Protein AF-A0A1X7I611-F1 (afdb_monomer)

Mean predicted aligned error: 4.35 Å

Nearest PDB structures (foldseek):
  8ruw-assembly1_B  TM=7.113E-01  e=7.482E-01  Archaeoglobus fulgidus DSM 4304
  1toa-assembly2_B  TM=5.524E-01  e=4.760E-01  Treponema pallidum
  3moi-assembly1_A-2  TM=3.407E-01  e=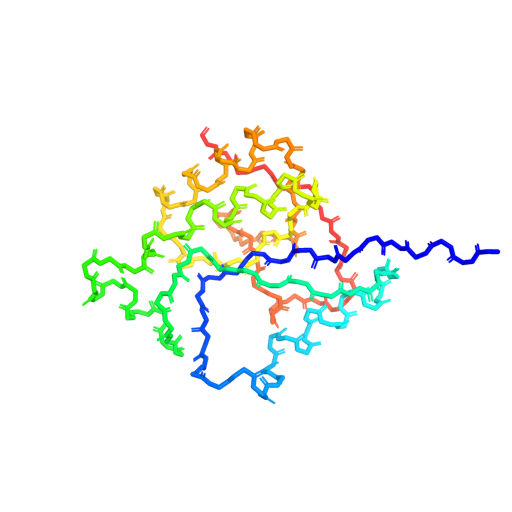6.853E-02  Bordetella bronchiseptica
  4mej-assembly1_A  TM=4.199E-01  e=4.462E-01  Lactobacillus helveticus H10
  7euq-assembly2_B  TM=4.961E-01  e=4.013E+00  Streptomyces lavendulae

Structure (mmCIF, N/CA/C/O backbone):
data_AF-A0A1X7I611-F1
#
_entry.id   AF-A0A1X7I611-F1
#
loop_
_atom_site.group_PDB
_atom_site.id
_atom_site.type_symbol
_atom_site.label_atom_id
_atom_site.label_alt_id
_atom_site.label_comp_id
_atom_site.label_asym_id
_atom_site.label_entity_id
_atom_site.label_seq_id
_atom_site.pdbx_PDB_ins_code
_atom_site.Cartn_x
_atom_site.Cartn_y
_atom_site.Cartn_z
_atom_site.occupancy
_atom_site.B_iso_or_equiv
_atom_site.auth_seq_id
_atom_site.auth_comp_id
_atom_site.auth_asym_id
_atom_site.auth_atom_id
_atom_site.pdbx_PDB_model_num
ATOM 1 N N . MET A 1 1 ? -21.421 -8.609 23.885 1.00 46.28 1 MET A N 1
ATOM 2 C CA . MET A 1 1 ? -21.093 -9.010 22.500 1.00 46.28 1 MET A CA 1
ATOM 3 C C . MET A 1 1 ? -19.943 -8.118 22.051 1.00 46.28 1 MET A C 1
ATOM 5 O O . MET A 1 1 ? -20.145 -6.917 21.973 1.00 46.28 1 MET A O 1
ATOM 9 N N . LEU A 1 2 ? -18.723 -8.645 21.911 1.00 50.84 2 LEU A N 1
ATOM 10 C CA . LEU A 1 2 ? -17.582 -7.855 21.428 1.00 50.84 2 LEU A CA 1
ATOM 11 C C . LEU A 1 2 ? -17.720 -7.720 19.906 1.00 50.84 2 LEU A C 1
ATOM 13 O O . LEU A 1 2 ? -17.474 -8.673 19.171 1.00 50.84 2 LEU A O 1
ATOM 17 N N . CYS A 1 3 ? -18.194 -6.567 19.442 1.00 56.50 3 CYS A N 1
ATOM 18 C CA . CYS A 1 3 ? -18.244 -6.216 18.027 1.00 56.50 3 CYS A CA 1
ATOM 19 C C . CYS A 1 3 ? -16.840 -5.786 17.580 1.00 56.50 3 CYS A C 1
ATOM 21 O O . CYS A 1 3 ? -16.441 -4.636 17.742 1.00 56.50 3 CYS A O 1
ATOM 23 N N . TRP A 1 4 ? -16.065 -6.741 17.066 1.00 62.88 4 TRP A N 1
ATOM 24 C CA . TRP A 1 4 ? -14.774 -6.468 16.436 1.00 62.88 4 TRP A CA 1
ATOM 25 C C . TRP A 1 4 ? -14.962 -5.563 15.216 1.00 62.88 4 TRP A C 1
ATOM 27 O O . TRP A 1 4 ? -15.933 -5.720 14.471 1.00 62.88 4 TRP A O 1
ATOM 37 N N . ARG A 1 5 ? -14.018 -4.643 14.985 1.00 81.56 5 ARG A N 1
ATOM 38 C CA . ARG A 1 5 ? -13.957 -3.913 13.712 1.00 81.56 5 ARG A CA 1
ATOM 39 C C . ARG A 1 5 ? -13.649 -4.892 12.563 1.00 81.56 5 ARG A C 1
ATOM 41 O O . ARG A 1 5 ? -12.983 -5.905 12.812 1.00 81.56 5 ARG A O 1
ATOM 48 N N . PRO A 1 6 ? -14.100 -4.609 11.325 1.00 88.06 6 PRO A N 1
ATOM 49 C CA . PRO A 1 6 ? -13.733 -5.403 10.151 1.00 88.06 6 PRO A CA 1
ATOM 50 C C . PRO A 1 6 ? -12.209 -5.467 9.960 1.00 88.06 6 PRO A C 1
ATOM 52 O O . PRO A 1 6 ? -11.449 -4.739 10.610 1.00 88.06 6 PRO A O 1
ATOM 55 N N . ASP A 1 7 ? -11.756 -6.376 9.094 1.00 95.12 7 ASP A N 1
ATOM 56 C CA . ASP A 1 7 ? -10.331 -6.497 8.782 1.00 95.12 7 ASP A CA 1
ATOM 57 C C . ASP A 1 7 ? -9.827 -5.198 8.138 1.00 95.12 7 ASP A C 1
ATOM 59 O O . ASP A 1 7 ? -10.543 -4.552 7.374 1.00 95.12 7 ASP A O 1
ATOM 63 N N . ALA A 1 8 ? -8.597 -4.803 8.463 1.00 96.31 8 ALA A N 1
ATOM 64 C CA . ALA A 1 8 ? -8.012 -3.579 7.933 1.00 96.31 8 ALA A CA 1
ATOM 65 C C . ALA A 1 8 ? -7.285 -3.866 6.615 1.00 96.31 8 ALA A C 1
ATOM 67 O O . ALA A 1 8 ? -6.346 -4.670 6.591 1.00 96.31 8 ALA A O 1
ATOM 68 N N . LEU A 1 9 ? -7.685 -3.179 5.545 1.00 98.00 9 LEU A N 1
ATOM 69 C CA . LEU A 1 9 ? -7.031 -3.239 4.242 1.00 98.00 9 LEU A CA 1
ATOM 70 C C . LEU A 1 9 ? -5.904 -2.206 4.158 1.00 98.00 9 LEU A C 1
ATOM 72 O O . LEU A 1 9 ? -6.148 -1.001 4.159 1.00 98.00 9 LEU A O 1
ATOM 76 N N . PHE A 1 10 ? -4.671 -2.687 4.038 1.00 97.94 10 PHE A N 1
ATOM 77 C CA . PHE A 1 10 ? -3.500 -1.878 3.723 1.00 97.94 10 PHE A CA 1
ATOM 78 C C . PHE A 1 10 ? -3.159 -1.998 2.240 1.00 97.94 10 PHE A C 1
ATOM 80 O O . PHE A 1 10 ? -3.064 -3.106 1.712 1.00 97.94 10 PHE A O 1
ATOM 87 N N . VAL A 1 11 ? -2.902 -0.863 1.591 1.00 98.38 11 VAL A N 1
ATOM 88 C CA . VAL A 1 11 ? -2.369 -0.812 0.224 1.00 98.38 11 VAL A CA 1
ATOM 89 C C . VAL A 1 11 ? -0.962 -0.236 0.271 1.00 98.38 11 VAL A C 1
ATOM 91 O O . VAL A 1 11 ? -0.734 0.891 0.714 1.00 98.38 11 VAL A O 1
ATOM 94 N N . MET A 1 12 ? -0.009 -1.053 -0.152 1.00 96.81 12 MET A N 1
ATOM 95 C CA . MET A 1 12 ? 1.429 -0.836 -0.029 1.00 96.81 12 MET A CA 1
ATOM 96 C C . MET A 1 12 ? 2.088 -0.690 -1.405 1.00 96.81 12 MET A C 1
ATOM 98 O O . MET A 1 12 ? 1.391 -0.645 -2.411 1.00 96.81 12 MET A O 1
ATOM 102 N N . LEU A 1 13 ? 3.413 -0.528 -1.477 1.00 96.75 13 LEU A N 1
ATOM 103 C CA . LEU A 1 13 ? 4.081 -0.260 -2.755 1.00 96.75 13 LEU A CA 1
ATOM 104 C C . LEU A 1 13 ? 4.111 -1.503 -3.650 1.00 96.75 13 LEU A 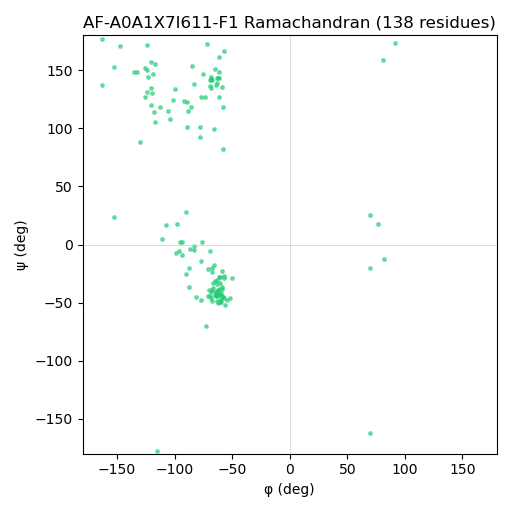C 1
ATOM 106 O O . LEU A 1 13 ? 3.432 -1.549 -4.672 1.00 96.75 13 LEU A O 1
ATOM 110 N N . ASN A 1 14 ? 4.901 -2.497 -3.261 1.00 95.06 14 ASN A N 1
ATOM 111 C CA . ASN A 1 14 ? 5.113 -3.728 -4.001 1.00 95.06 14 ASN A CA 1
ATOM 112 C C . ASN A 1 14 ? 5.482 -4.864 -3.021 1.00 95.06 14 ASN A C 1
ATOM 114 O O . ASN A 1 14 ? 6.038 -4.588 -1.954 1.00 95.06 14 ASN A O 1
ATOM 118 N N . PRO A 1 15 ? 5.193 -6.135 -3.349 1.00 89.81 15 PRO A N 1
ATOM 119 C CA . PRO A 1 15 ? 5.566 -7.263 -2.501 1.00 89.81 15 PRO A CA 1
ATOM 120 C C . PRO A 1 15 ? 7.091 -7.410 -2.388 1.00 89.81 15 PRO A C 1
ATOM 122 O O . PRO A 1 15 ? 7.793 -7.342 -3.396 1.00 89.81 15 PRO A O 1
ATOM 125 N N . SER A 1 16 ? 7.598 -7.669 -1.180 1.00 80.00 16 SER A N 1
ATOM 126 C CA . SER A 1 16 ? 9.036 -7.727 -0.873 1.00 80.00 16 SER A CA 1
ATOM 127 C C . SER A 1 16 ? 9.677 -9.111 -1.099 1.00 80.00 16 SER A C 1
ATOM 129 O O . SER A 1 16 ? 10.805 -9.167 -1.572 1.00 80.00 16 SER A O 1
ATOM 131 N N . THR A 1 17 ? 9.004 -10.239 -0.823 1.00 70.69 17 THR A N 1
ATOM 132 C CA . THR A 1 17 ? 9.593 -11.606 -0.874 1.00 70.69 17 THR A CA 1
ATOM 133 C C . THR A 1 17 ? 8.720 -12.610 -1.622 1.00 70.69 17 THR A C 1
ATOM 135 O O . THR A 1 17 ? 7.506 -12.461 -1.581 1.00 70.69 17 THR A O 1
ATOM 138 N N . ALA A 1 18 ? 9.308 -13.623 -2.298 1.00 52.38 18 ALA A N 1
ATOM 139 C CA . ALA A 1 18 ? 8.642 -14.737 -3.029 1.00 52.38 18 ALA A CA 1
ATOM 140 C C . ALA A 1 18 ? 7.813 -15.669 -2.141 1.00 52.38 18 ALA A C 1
ATOM 142 O O . ALA A 1 18 ? 6.751 -16.126 -2.564 1.00 52.38 18 ALA A O 1
ATOM 143 N N . ASP A 1 19 ? 8.226 -15.827 -0.890 1.00 53.16 19 ASP A N 1
ATOM 144 C CA . ASP A 1 19 ? 7.570 -16.713 0.059 1.00 53.16 19 ASP A CA 1
ATOM 145 C C . ASP A 1 19 ? 6.681 -15.902 1.004 1.00 53.16 19 ASP A C 1
ATOM 147 O O . ASP A 1 19 ? 7.128 -14.947 1.647 1.00 53.16 19 ASP A O 1
ATOM 151 N N . ALA A 1 20 ? 5.401 -16.271 1.053 1.00 52.44 20 ALA A N 1
ATOM 152 C CA . ALA A 1 20 ? 4.372 -15.649 1.887 1.00 52.44 20 ALA A CA 1
ATOM 153 C C . ALA A 1 20 ? 4.470 -16.045 3.378 1.00 52.44 20 ALA A C 1
ATOM 155 O O . ALA A 1 20 ? 3.644 -15.613 4.181 1.00 52.44 20 ALA A O 1
ATOM 156 N N . ASP A 1 21 ? 5.475 -16.846 3.749 1.00 50.56 21 ASP A N 1
ATOM 157 C CA . ASP A 1 21 ? 5.563 -17.510 5.056 1.00 50.56 21 ASP A CA 1
ATOM 158 C C . ASP A 1 21 ? 6.423 -16.775 6.094 1.00 50.56 21 ASP A C 1
ATOM 160 O O . ASP A 1 21 ? 6.448 -17.151 7.267 1.00 50.56 21 ASP A O 1
ATOM 164 N N . LEU A 1 22 ? 7.095 -15.686 5.713 1.00 50.56 22 LEU A N 1
ATOM 165 C CA . LEU A 1 22 ? 7.812 -14.834 6.656 1.00 50.56 22 LEU A CA 1
ATOM 166 C C . LEU A 1 22 ? 7.039 -13.540 6.882 1.00 50.56 22 LEU A C 1
ATOM 168 O O . LEU A 1 22 ? 6.900 -12.705 5.993 1.00 50.56 22 LEU A O 1
ATOM 172 N N . ASP A 1 23 ? 6.580 -13.377 8.122 1.00 60.22 23 ASP A N 1
ATOM 173 C CA . ASP A 1 23 ? 6.093 -12.125 8.693 1.00 60.22 23 ASP A CA 1
ATOM 174 C C . ASP A 1 23 ? 7.220 -11.088 8.588 1.00 60.22 23 ASP A C 1
ATOM 176 O O . ASP A 1 23 ? 8.003 -10.910 9.525 1.00 60.22 23 ASP A O 1
ATOM 180 N N . ASP A 1 24 ? 7.375 -10.443 7.433 1.00 78.69 24 ASP A N 1
ATOM 181 C CA . ASP A 1 24 ? 8.417 -9.446 7.237 1.00 78.69 24 ASP A CA 1
ATOM 182 C C . ASP A 1 24 ? 8.208 -8.280 8.235 1.00 78.69 24 ASP A C 1
ATOM 184 O O . ASP A 1 24 ? 7.135 -8.140 8.848 1.00 78.69 24 ASP A O 1
ATOM 188 N N . PRO A 1 25 ? 9.231 -7.445 8.497 1.00 87.38 25 PRO A N 1
ATOM 189 C CA . PRO A 1 25 ? 9.117 -6.351 9.462 1.00 87.38 25 PRO A CA 1
ATOM 190 C C . PRO A 1 25 ? 7.883 -5.464 9.250 1.00 87.38 25 PRO A C 1
ATOM 192 O O . PRO A 1 25 ? 7.355 -4.900 10.213 1.00 87.38 25 PRO A O 1
ATOM 195 N N . THR A 1 26 ? 7.410 -5.364 8.012 1.00 89.00 26 THR A N 1
ATOM 196 C CA . THR A 1 26 ? 6.268 -4.558 7.616 1.00 89.00 26 THR A CA 1
ATOM 197 C C . THR A 1 26 ? 4.951 -5.218 7.992 1.00 89.00 26 THR A C 1
ATOM 199 O O . THR A 1 26 ? 4.128 -4.575 8.644 1.00 89.00 26 THR A O 1
ATOM 202 N N . ILE A 1 27 ? 4.767 -6.507 7.696 1.00 91.06 27 ILE A N 1
ATOM 203 C CA . ILE A 1 27 ? 3.562 -7.246 8.099 1.00 91.06 27 ILE A CA 1
ATOM 204 C C . ILE A 1 27 ? 3.421 -7.260 9.622 1.00 91.06 27 ILE A C 1
ATOM 206 O O . ILE A 1 27 ? 2.341 -6.970 10.146 1.00 91.06 27 ILE A O 1
ATOM 210 N N . ARG A 1 28 ? 4.518 -7.476 10.364 1.00 91.31 28 ARG A N 1
ATOM 211 C CA . ARG A 1 28 ? 4.504 -7.379 11.838 1.00 91.31 28 ARG A CA 1
ATOM 212 C C . ARG A 1 28 ? 4.065 -5.997 12.317 1.00 91.31 28 ARG A C 1
ATOM 214 O O . ARG A 1 28 ? 3.356 -5.877 13.321 1.00 91.31 28 ARG A O 1
ATOM 221 N N . ARG A 1 29 ? 4.466 -4.943 11.602 1.00 92.44 29 ARG A N 1
ATOM 222 C CA . ARG A 1 29 ? 4.083 -3.562 11.910 1.00 92.44 29 ARG A CA 1
ATOM 223 C C . ARG A 1 29 ? 2.596 -3.321 11.652 1.00 92.44 29 ARG A C 1
ATOM 225 O O . ARG A 1 29 ? 1.922 -2.807 12.542 1.00 92.44 29 ARG A O 1
ATOM 232 N N . CYS A 1 30 ? 2.072 -3.764 10.512 1.00 94.19 30 CYS A N 1
ATOM 233 C CA . CYS A 1 30 ? 0.646 -3.686 10.186 1.00 94.19 30 CYS A CA 1
ATOM 234 C C . CYS A 1 30 ? -0.210 -4.476 11.188 1.00 94.19 30 CYS A C 1
ATOM 236 O O . CYS A 1 30 ? -1.195 -3.951 11.702 1.00 94.19 30 CYS A O 1
ATOM 238 N N . ARG A 1 31 ? 0.212 -5.690 11.573 1.00 93.12 31 ARG A N 1
ATOM 239 C CA . ARG A 1 31 ? -0.463 -6.498 12.608 1.00 93.12 31 ARG A CA 1
ATOM 240 C C . ARG A 1 31 ? -0.542 -5.772 13.950 1.00 93.12 31 ARG A C 1
ATOM 242 O O . ARG A 1 31 ? -1.557 -5.865 14.638 1.00 93.12 31 ARG A O 1
ATOM 249 N N . ARG A 1 32 ? 0.504 -5.029 14.333 1.00 93.25 32 ARG A N 1
ATOM 250 C CA . ARG A 1 32 ? 0.481 -4.214 15.557 1.00 93.25 32 ARG A CA 1
ATOM 251 C C . ARG A 1 32 ? -0.569 -3.106 15.479 1.00 93.25 32 ARG A C 1
ATOM 253 O O . ARG A 1 32 ? -1.287 -2.922 16.455 1.00 93.25 32 ARG A O 1
ATOM 260 N N . PHE A 1 33 ? -0.686 -2.413 14.347 1.00 95.00 33 PHE A N 1
ATOM 261 C CA . PHE A 1 33 ? -1.731 -1.403 14.146 1.00 95.00 33 PHE A CA 1
ATOM 262 C C . PHE A 1 33 ? -3.136 -2.007 14.208 1.00 95.00 33 PHE A C 1
ATOM 264 O O . PHE A 1 33 ? -3.953 -1.555 15.002 1.00 95.00 33 PHE A O 1
ATOM 271 N N . VAL A 1 34 ? -3.377 -3.090 13.464 1.00 93.44 34 VAL A N 1
ATOM 272 C CA . VAL A 1 34 ? -4.652 -3.832 13.455 1.00 93.44 34 VAL A CA 1
ATOM 273 C C . VAL A 1 34 ? -5.100 -4.210 14.866 1.00 93.44 34 VAL A C 1
ATOM 275 O O . VAL A 1 34 ? -6.247 -3.965 15.235 1.00 93.44 34 VAL A O 1
ATOM 278 N N . ARG A 1 35 ? -4.183 -4.739 15.689 1.00 92.19 35 ARG A N 1
ATOM 279 C CA . ARG A 1 35 ? -4.467 -5.076 17.093 1.00 92.19 35 ARG A CA 1
ATOM 280 C C . ARG A 1 35 ? -4.805 -3.845 17.931 1.00 92.19 35 ARG A C 1
ATOM 282 O O . ARG A 1 35 ? -5.748 -3.896 18.712 1.00 92.19 35 ARG A O 1
ATOM 289 N N . LEU A 1 36 ? -4.056 -2.753 17.775 1.00 91.56 36 LEU A N 1
ATOM 290 C CA . LEU A 1 36 ? -4.298 -1.507 18.511 1.00 91.56 36 LEU A CA 1
ATOM 291 C C . LEU A 1 36 ? -5.637 -0.859 18.144 1.00 91.56 36 LEU A C 1
ATOM 293 O O . LEU A 1 36 ? -6.257 -0.230 18.995 1.00 91.56 36 LEU A O 1
ATOM 297 N N . TRP A 1 37 ? -6.097 -1.031 16.906 1.00 91.06 37 TRP A N 1
ATOM 298 C CA . TRP A 1 37 ? -7.389 -0.521 16.450 1.00 91.06 37 TRP A CA 1
ATOM 299 C C . TRP A 1 37 ? -8.561 -1.471 16.733 1.00 91.06 37 TRP A C 1
ATOM 301 O O . TRP A 1 37 ? -9.703 -1.107 16.470 1.00 91.06 37 TRP A O 1
ATOM 311 N N . GLY A 1 38 ? -8.314 -2.671 17.273 1.00 91.38 38 GLY A N 1
ATOM 312 C CA . GLY A 1 38 ? -9.365 -3.657 17.552 1.00 91.38 38 GLY A CA 1
ATOM 313 C C . GLY A 1 38 ? -9.994 -4.274 16.295 1.00 91.38 38 GLY A C 1
ATOM 314 O O . GLY A 1 38 ? -11.150 -4.703 16.327 1.00 91.38 38 GLY A O 1
ATOM 315 N N . CYS A 1 39 ? -9.254 -4.296 15.184 1.00 92.44 39 CYS A N 1
ATOM 316 C CA . CYS A 1 39 ? -9.654 -4.947 13.937 1.00 92.44 39 CYS A CA 1
ATOM 317 C C . CYS A 1 39 ? -9.516 -6.472 14.044 1.00 92.44 39 CYS A C 1
ATOM 319 O O . CYS A 1 39 ? -8.599 -6.981 14.693 1.00 92.44 39 CYS A O 1
ATOM 321 N N . ARG A 1 40 ? -10.410 -7.205 13.371 1.00 92.94 40 ARG A N 1
ATOM 322 C CA . ARG A 1 40 ? -10.417 -8.678 13.352 1.00 92.94 40 ARG A CA 1
ATOM 323 C C . ARG A 1 40 ? -9.193 -9.274 12.645 1.00 92.94 40 ARG A C 1
ATOM 325 O O . ARG A 1 40 ? -8.711 -10.331 13.049 1.00 92.94 40 ARG A O 1
ATOM 332 N N . GLY A 1 41 ? -8.676 -8.597 11.626 1.00 93.44 41 GLY A N 1
ATOM 333 C CA . GLY A 1 41 ? -7.634 -9.136 10.764 1.00 93.44 41 GLY A CA 1
ATOM 334 C C . GLY A 1 41 ? -6.909 -8.077 9.945 1.00 93.44 41 GLY A C 1
ATOM 335 O O . GLY A 1 41 ? -7.223 -6.886 9.997 1.00 93.44 41 GLY A O 1
ATOM 336 N N . LEU A 1 42 ? -5.904 -8.539 9.204 1.00 94.31 42 LEU A N 1
ATOM 337 C CA . LEU A 1 42 ? -5.071 -7.741 8.310 1.00 94.31 42 LEU A CA 1
ATOM 338 C C . LEU A 1 42 ? -5.219 -8.272 6.886 1.00 94.31 42 LEU A C 1
ATOM 340 O O . LEU A 1 42 ? -5.015 -9.463 6.657 1.00 94.31 42 LEU A O 1
ATOM 344 N N . VAL A 1 43 ? -5.474 -7.371 5.945 1.00 96.50 43 VAL A N 1
ATOM 345 C CA . VAL A 1 43 ? -5.419 -7.633 4.506 1.00 96.50 43 VAL A CA 1
ATOM 346 C C . VAL A 1 43 ? -4.391 -6.690 3.900 1.00 96.50 43 VAL A C 1
ATOM 348 O O . VAL A 1 43 ? -4.367 -5.505 4.228 1.00 96.50 43 VAL A O 1
ATOM 351 N N . VAL A 1 44 ? -3.521 -7.210 3.036 1.00 95.62 44 VAL A N 1
ATOM 352 C CA . VAL A 1 44 ? -2.482 -6.418 2.368 1.00 95.62 44 VAL A CA 1
ATOM 353 C C . VAL A 1 44 ? -2.591 -6.609 0.865 1.00 95.62 44 VAL A C 1
ATOM 355 O O . VAL A 1 44 ? -2.573 -7.734 0.373 1.00 95.62 44 VAL A O 1
ATOM 358 N N . ALA A 1 45 ? -2.666 -5.494 0.151 1.00 97.06 45 ALA A N 1
ATOM 359 C CA . ALA A 1 45 ? -2.516 -5.407 -1.292 1.00 97.06 45 ALA A CA 1
ATOM 360 C C . ALA A 1 45 ? -1.401 -4.407 -1.631 1.00 97.06 45 ALA A C 1
ATOM 362 O O . ALA A 1 45 ? -0.883 -3.711 -0.755 1.00 97.06 45 ALA A O 1
ATOM 363 N N . ASN A 1 46 ? -1.011 -4.333 -2.901 1.00 97.56 46 ASN A N 1
ATOM 364 C CA . ASN A 1 46 ? 0.085 -3.482 -3.352 1.00 97.56 46 ASN A CA 1
ATOM 365 C C . ASN A 1 46 ? -0.296 -2.725 -4.624 1.00 97.56 46 ASN A C 1
ATOM 367 O O . ASN A 1 46 ? -1.033 -3.255 -5.451 1.00 97.56 46 ASN A O 1
ATOM 371 N N . LEU A 1 47 ? 0.244 -1.516 -4.801 1.00 98.25 47 LEU A N 1
ATOM 372 C CA . LEU A 1 47 ? 0.075 -0.725 -6.021 1.00 98.25 47 LEU A CA 1
ATOM 373 C C . LEU A 1 47 ? 0.632 -1.448 -7.248 1.00 98.25 47 LEU A C 1
ATOM 375 O O . LEU A 1 47 ? 0.091 -1.294 -8.339 1.00 98.25 47 LEU A O 1
ATOM 379 N N . TYR A 1 48 ? 1.698 -2.222 -7.070 1.00 97.75 48 TYR A N 1
ATOM 380 C CA . TYR A 1 48 ? 2.384 -2.952 -8.128 1.00 97.75 48 TYR A CA 1
ATOM 381 C C . TYR A 1 48 ? 2.425 -4.448 -7.805 1.00 97.75 48 TYR A C 1
ATOM 383 O O . TYR A 1 48 ? 2.558 -4.826 -6.638 1.00 97.75 48 TYR A O 1
ATOM 391 N N . ALA A 1 49 ? 2.309 -5.302 -8.825 1.00 95.62 49 ALA A N 1
ATOM 392 C CA . ALA A 1 49 ? 2.378 -6.755 -8.660 1.00 95.62 49 ALA A CA 1
ATOM 393 C C . ALA A 1 49 ? 3.811 -7.291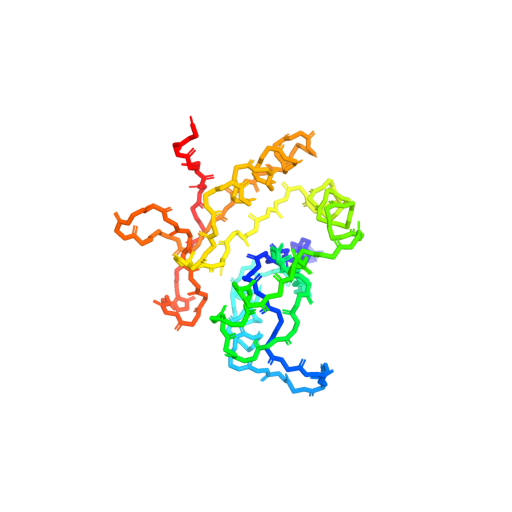 -8.731 1.00 95.62 49 ALA A C 1
ATOM 395 O O . ALA A 1 49 ? 4.064 -8.391 -8.231 1.00 95.62 49 ALA A O 1
ATOM 396 N N . LEU A 1 50 ? 4.752 -6.533 -9.316 1.00 94.81 50 LEU A N 1
ATOM 397 C CA . LEU A 1 50 ? 6.150 -6.945 -9.361 1.00 94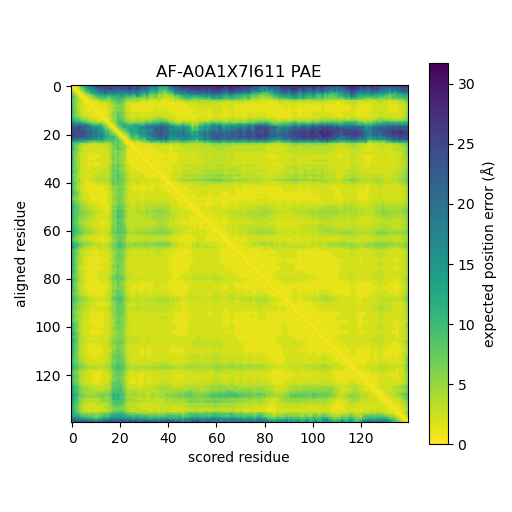.81 50 LEU A CA 1
ATOM 398 C C . LEU A 1 50 ? 6.680 -7.165 -7.945 1.00 94.81 50 LEU A C 1
ATOM 400 O O . LEU A 1 50 ? 6.785 -6.257 -7.118 1.00 94.81 50 LEU A O 1
ATOM 404 N N . ARG A 1 51 ? 7.086 -8.400 -7.704 1.00 90.75 51 ARG A N 1
ATOM 405 C CA . ARG A 1 51 ? 7.672 -8.824 -6.449 1.00 90.75 51 ARG A CA 1
ATOM 406 C C . ARG A 1 51 ? 9.174 -8.553 -6.451 1.00 90.75 51 ARG A C 1
ATOM 408 O O . ARG A 1 51 ? 9.896 -9.108 -7.273 1.00 90.75 51 ARG A O 1
ATOM 415 N N . SER A 1 52 ? 9.637 -7.706 -5.538 1.00 89.94 52 SER A N 1
ATOM 416 C CA . SER A 1 52 ? 11.044 -7.320 -5.409 1.00 89.94 52 SER A CA 1
ATOM 417 C C . SER A 1 52 ? 11.316 -6.693 -4.041 1.00 89.94 52 SER A C 1
ATOM 419 O O . SER A 1 52 ? 10.564 -5.829 -3.591 1.00 89.94 52 SER A O 1
ATOM 421 N N . THR A 1 53 ? 12.436 -7.054 -3.409 1.00 87.38 53 THR A N 1
ATOM 422 C CA . THR A 1 53 ? 12.949 -6.343 -2.223 1.00 87.38 53 THR A CA 1
ATOM 423 C C . THR A 1 53 ? 13.515 -4.963 -2.563 1.00 87.38 53 THR A C 1
ATOM 425 O O . THR A 1 53 ? 13.610 -4.117 -1.676 1.00 87.38 53 THR A O 1
ATOM 428 N N . ASP A 1 54 ? 13.882 -4.729 -3.827 1.00 90.00 54 ASP A N 1
ATOM 429 C CA . ASP A 1 54 ? 14.356 -3.446 -4.348 1.00 90.00 54 ASP A CA 1
ATOM 430 C C . ASP A 1 54 ? 13.245 -2.762 -5.172 1.00 90.00 54 ASP A C 1
ATOM 432 O O . ASP A 1 54 ? 12.957 -3.202 -6.294 1.00 90.00 54 ASP A O 1
ATOM 436 N N . PRO A 1 55 ? 12.630 -1.677 -4.662 1.00 90.69 55 PRO A N 1
ATOM 437 C CA . PRO A 1 55 ? 11.630 -0.904 -5.393 1.00 90.69 55 PRO A CA 1
ATOM 438 C C . PRO A 1 55 ? 12.135 -0.318 -6.712 1.00 90.69 55 PRO A C 1
ATOM 440 O O . PRO A 1 55 ? 11.328 -0.052 -7.598 1.00 90.69 55 PRO A O 1
ATOM 443 N N . ALA A 1 56 ? 13.448 -0.125 -6.887 1.00 93.75 56 ALA A N 1
ATOM 444 C CA . ALA A 1 56 ? 13.993 0.383 -8.143 1.00 93.75 56 ALA A CA 1
ATOM 445 C C . ALA A 1 56 ? 13.786 -0.595 -9.313 1.00 93.75 56 ALA A C 1
ATOM 447 O O . ALA A 1 56 ? 13.852 -0.184 -10.471 1.00 93.75 56 ALA A O 1
ATOM 448 N N . MET A 1 57 ? 13.505 -1.873 -9.032 1.00 95.06 57 MET A N 1
ATOM 449 C CA . MET A 1 57 ? 13.167 -2.863 -10.058 1.00 95.06 57 MET A CA 1
ATOM 450 C C . MET A 1 57 ? 11.821 -2.592 -10.733 1.00 95.06 57 MET A C 1
ATOM 452 O O . MET A 1 57 ? 11.651 -2.989 -11.882 1.00 95.06 57 MET A O 1
ATOM 456 N N . LEU A 1 58 ? 10.901 -1.871 -10.077 1.00 95.62 58 LEU A N 1
ATOM 457 C CA . LEU A 1 58 ? 9.614 -1.478 -10.66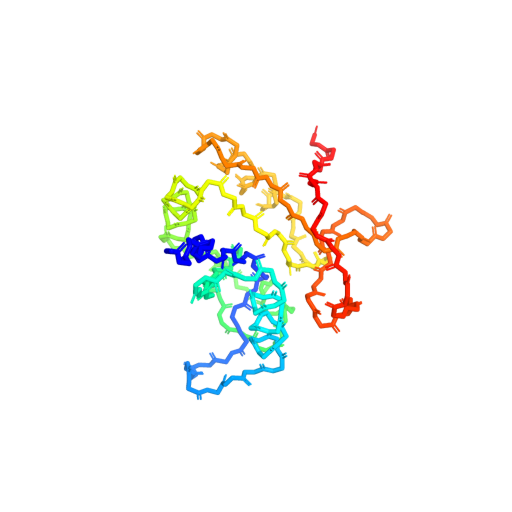7 1.00 95.62 58 LEU A CA 1
ATOM 458 C C . LEU A 1 58 ? 9.787 -0.679 -11.960 1.00 95.62 58 LEU A C 1
ATOM 460 O O . LEU A 1 58 ? 8.947 -0.749 -12.845 1.00 95.62 58 LEU A O 1
ATOM 464 N N . TRP A 1 59 ? 10.896 0.050 -12.079 1.00 95.94 59 TRP A N 1
ATOM 465 C CA . TRP A 1 59 ? 11.178 0.937 -13.210 1.00 95.94 59 TRP A CA 1
ATOM 466 C C . TRP A 1 59 ? 12.026 0.273 -14.294 1.00 95.94 59 TRP A C 1
ATOM 468 O O . TRP A 1 59 ? 12.425 0.931 -15.249 1.00 95.94 59 TRP A O 1
ATOM 478 N N . LYS A 1 60 ? 12.356 -1.010 -14.119 1.00 96.38 60 LYS A N 1
ATOM 479 C CA . LYS A 1 60 ? 13.197 -1.791 -15.036 1.00 96.38 60 LYS A CA 1
ATOM 480 C C . LYS A 1 60 ? 12.415 -2.877 -15.774 1.00 96.38 60 LYS A C 1
ATOM 482 O O . LYS A 1 60 ? 13.024 -3.689 -16.463 1.00 96.38 60 LYS A O 1
ATOM 487 N N . VAL A 1 61 ? 11.100 -2.924 -15.587 1.00 95.19 61 VAL A N 1
ATOM 488 C CA . VAL A 1 61 ? 10.199 -3.878 -16.235 1.00 95.19 61 VAL A CA 1
ATOM 489 C C . VAL A 1 61 ? 9.111 -3.114 -16.978 1.00 95.19 61 VAL A C 1
ATOM 491 O O . VAL A 1 61 ? 8.733 -2.023 -16.555 1.00 95.19 61 VAL A O 1
ATOM 494 N N . ASP A 1 62 ? 8.606 -3.698 -18.061 1.00 96.38 62 ASP A N 1
ATOM 495 C CA . ASP A 1 62 ? 7.626 -3.031 -18.924 1.00 96.38 62 ASP A CA 1
ATOM 496 C C . ASP A 1 62 ? 6.257 -2.881 -18.247 1.00 96.38 62 ASP A C 1
ATOM 498 O O . ASP A 1 62 ? 5.612 -1.842 -18.361 1.00 96.38 62 ASP A O 1
AT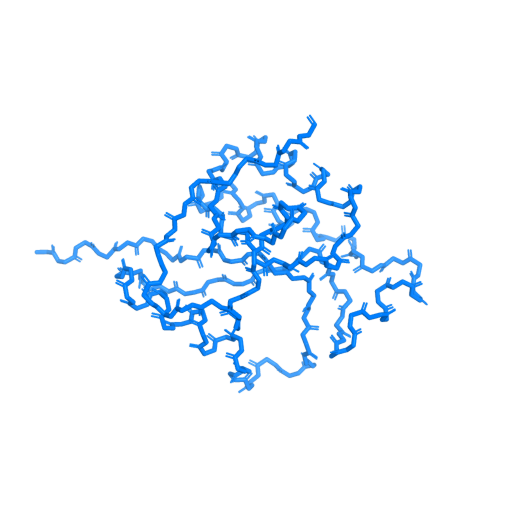OM 502 N N . ASP A 1 63 ? 5.829 -3.903 -17.501 1.00 96.12 63 ASP A N 1
ATOM 503 C CA . ASP A 1 63 ? 4.569 -3.898 -16.757 1.00 96.12 63 ASP A CA 1
ATOM 504 C C . ASP A 1 63 ? 4.789 -4.326 -15.294 1.00 96.12 63 ASP A C 1
ATOM 506 O O . ASP A 1 63 ? 4.693 -5.511 -14.957 1.00 96.12 63 ASP A O 1
ATOM 510 N N . PRO A 1 64 ? 5.098 -3.380 -14.387 1.00 96.94 64 PRO A N 1
ATOM 511 C CA . PRO A 1 64 ? 5.211 -3.674 -12.962 1.00 96.94 64 PRO A CA 1
ATOM 512 C C . PRO A 1 64 ? 3.846 -3.825 -12.271 1.00 96.94 64 PRO A C 1
ATOM 514 O O . PRO A 1 64 ? 3.789 -4.274 -11.121 1.00 96.94 64 PRO A O 1
ATOM 517 N N . VAL A 1 65 ? 2.749 -3.412 -12.918 1.00 98.06 65 VAL A N 1
ATOM 518 C CA . VAL A 1 65 ? 1.400 -3.410 -12.336 1.00 98.06 65 VAL A CA 1
ATOM 519 C C . VAL A 1 65 ? 0.792 -4.801 -12.425 1.00 98.06 65 VAL A C 1
ATOM 521 O O . VAL A 1 65 ? 0.290 -5.289 -11.412 1.00 98.06 65 VAL A O 1
ATOM 524 N N . GLY A 1 66 ? 0.915 -5.452 -13.581 1.00 95.75 66 GLY A N 1
ATOM 525 C CA . GLY A 1 66 ? 0.338 -6.757 -13.873 1.00 95.75 66 GLY A CA 1
ATOM 526 C C . GLY A 1 66 ? -1.148 -6.682 -14.260 1.00 95.75 66 GLY A C 1
ATOM 527 O O . GLY A 1 66 ? -1.846 -5.730 -13.900 1.00 95.75 66 GLY A O 1
ATOM 528 N N . PRO A 1 67 ? -1.667 -7.710 -14.954 1.00 95.06 67 PRO A N 1
ATOM 529 C CA . PRO A 1 67 ? -2.944 -7.638 -15.672 1.00 95.06 67 PRO A CA 1
ATOM 530 C C . PRO A 1 67 ? -4.175 -7.490 -14.766 1.00 95.06 67 PRO A C 1
ATOM 532 O O . PRO A 1 67 ? -5.095 -6.745 -15.095 1.00 95.06 67 PRO A O 1
ATOM 535 N N . ASP A 1 68 ? -4.188 -8.154 -13.607 1.00 96.31 68 ASP A N 1
ATOM 536 C CA . ASP A 1 68 ? -5.382 -8.231 -12.749 1.00 96.31 68 ASP A CA 1
ATOM 537 C C . ASP A 1 68 ? -5.368 -7.236 -11.581 1.00 96.31 68 ASP A C 1
ATOM 539 O O . ASP A 1 68 ? -6.363 -7.109 -10.860 1.00 96.31 68 ASP A O 1
ATOM 543 N N . ASN A 1 69 ? -4.253 -6.529 -11.371 1.00 97.94 69 ASN A N 1
ATOM 544 C CA . ASN A 1 69 ? -3.995 -5.756 -10.154 1.00 97.94 69 ASN A CA 1
ATOM 545 C C . ASN A 1 69 ? -5.087 -4.712 -9.892 1.00 97.94 69 ASN A C 1
ATOM 547 O O . ASN A 1 69 ? -5.642 -4.648 -8.797 1.00 97.94 69 ASN A O 1
ATOM 551 N N . ASP A 1 70 ? -5.470 -3.970 -10.926 1.00 98.50 70 ASP A N 1
ATOM 552 C CA . ASP A 1 70 ? -6.496 -2.932 -10.831 1.00 98.50 70 ASP A CA 1
ATOM 553 C C . ASP A 1 70 ? -7.868 -3.489 -10.460 1.00 98.50 70 ASP A C 1
ATOM 555 O O . ASP A 1 70 ? -8.534 -2.958 -9.572 1.00 98.50 70 ASP A O 1
ATOM 559 N N . SER A 1 71 ? -8.267 -4.597 -11.089 1.00 98.38 71 SER A N 1
ATOM 560 C CA . SER A 1 71 ? -9.544 -5.249 -10.788 1.00 98.38 71 SER A CA 1
ATOM 561 C C . SER A 1 71 ? -9.597 -5.743 -9.339 1.00 98.38 71 SER A C 1
ATOM 563 O O . SER A 1 71 ? -10.611 -5.585 -8.655 1.00 98.38 71 SER A O 1
ATOM 565 N N . ILE A 1 72 ? -8.482 -6.279 -8.835 1.00 98.50 72 ILE A N 1
ATOM 566 C CA . ILE A 1 72 ? -8.353 -6.747 -7.455 1.00 98.50 72 ILE A CA 1
ATOM 567 C C . ILE A 1 72 ? -8.418 -5.561 -6.490 1.00 98.50 72 ILE A C 1
ATOM 569 O O . ILE A 1 72 ? -9.191 -5.598 -5.534 1.00 98.50 72 ILE A O 1
ATOM 573 N N . LEU A 1 73 ? -7.656 -4.495 -6.748 1.00 98.69 73 LEU A N 1
ATOM 574 C CA . LEU A 1 73 ? -7.652 -3.287 -5.925 1.00 98.69 73 LEU A CA 1
ATOM 575 C C . LEU A 1 73 ? -9.043 -2.644 -5.844 1.00 98.69 73 LEU A C 1
ATOM 577 O O . LEU A 1 73 ? -9.484 -2.306 -4.745 1.00 98.69 73 LEU A O 1
ATOM 581 N N . PHE A 1 74 ? -9.755 -2.530 -6.966 1.00 98.75 74 PHE A N 1
ATOM 582 C CA . PHE A 1 74 ? -11.119 -2.000 -6.999 1.00 98.75 74 PHE A CA 1
ATOM 583 C C . PHE A 1 74 ? -12.082 -2.844 -6.151 1.00 98.75 74 PHE A C 1
ATOM 585 O O . PHE A 1 74 ? -12.806 -2.313 -5.306 1.00 98.75 74 PHE A O 1
ATOM 592 N N . ASN A 1 75 ? -12.058 -4.169 -6.326 1.00 98.69 75 ASN A N 1
ATOM 593 C CA . ASN A 1 75 ? -12.930 -5.080 -5.585 1.00 98.69 75 ASN A CA 1
ATOM 594 C C . ASN A 1 75 ? -12.641 -5.066 -4.080 1.00 98.69 75 ASN A C 1
ATOM 596 O O . ASN A 1 75 ? -13.577 -5.046 -3.280 1.00 98.69 75 ASN A O 1
ATOM 600 N N . LEU A 1 76 ? -11.364 -5.021 -3.689 1.00 98.50 76 LEU A N 1
ATOM 601 C CA . LEU A 1 76 ? -10.965 -4.883 -2.291 1.00 98.50 76 LEU A CA 1
ATOM 602 C C . LEU A 1 76 ? -11.450 -3.549 -1.712 1.00 98.50 76 LEU A C 1
ATOM 604 O O . LEU A 1 76 ? -12.092 -3.535 -0.665 1.00 98.50 76 LEU A O 1
ATOM 608 N N . ALA A 1 77 ? -11.218 -2.431 -2.397 1.00 98.50 77 ALA A N 1
ATOM 609 C CA . ALA A 1 77 ? -11.675 -1.126 -1.925 1.00 98.50 77 ALA A CA 1
ATOM 610 C C . ALA A 1 77 ? -13.198 -1.089 -1.725 1.00 98.50 77 ALA A C 1
ATOM 612 O O . ALA A 1 77 ? -13.671 -0.669 -0.668 1.00 98.50 77 ALA A O 1
ATOM 613 N N . ARG A 1 78 ? -13.956 -1.626 -2.688 1.00 98.38 78 ARG A N 1
ATOM 614 C CA . ARG A 1 78 ? -15.41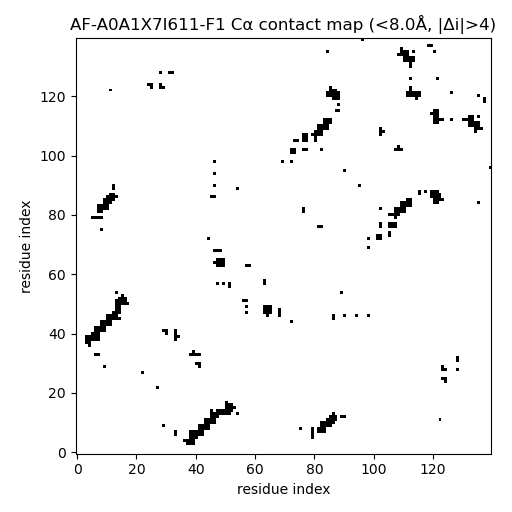7 -1.744 -2.606 1.00 98.38 78 ARG A CA 1
ATOM 615 C C . ARG A 1 78 ? -15.869 -2.646 -1.455 1.00 98.38 78 ARG A C 1
ATOM 617 O O . ARG A 1 78 ? -16.873 -2.358 -0.810 1.00 98.38 78 ARG A O 1
ATOM 624 N N . GLN A 1 79 ? -15.166 -3.752 -1.213 1.00 97.69 79 GLN A N 1
ATOM 625 C CA . GLN A 1 79 ? -15.510 -4.714 -0.165 1.00 97.69 79 GLN A CA 1
ATOM 626 C C . GLN A 1 79 ? -15.256 -4.159 1.242 1.00 97.69 79 GLN A C 1
ATOM 628 O O . GLN A 1 79 ? -16.075 -4.372 2.135 1.00 97.69 79 GLN A O 1
ATOM 633 N N . TYR A 1 80 ? -14.113 -3.503 1.454 1.00 97.06 80 TYR A N 1
ATOM 634 C CA . TYR A 1 80 ? -13.683 -3.071 2.787 1.00 97.06 80 TYR A CA 1
ATOM 635 C C . TYR A 1 80 ? -14.173 -1.668 3.154 1.00 97.06 80 TYR A C 1
ATOM 637 O O . TYR A 1 80 ? -14.306 -1.376 4.340 1.00 97.06 80 TYR A O 1
ATOM 645 N N . GLY A 1 81 ? -14.448 -0.797 2.177 1.00 96.94 81 GLY A N 1
ATOM 646 C CA . GLY A 1 81 ? -14.969 0.559 2.396 1.00 96.94 81 GLY A CA 1
ATOM 647 C C . GLY A 1 81 ? -13.980 1.545 3.034 1.00 96.94 81 GLY A C 1
ATOM 648 O O . GLY A 1 81 ? -14.141 2.751 2.878 1.00 96.94 81 GLY A O 1
ATOM 649 N N . GLU A 1 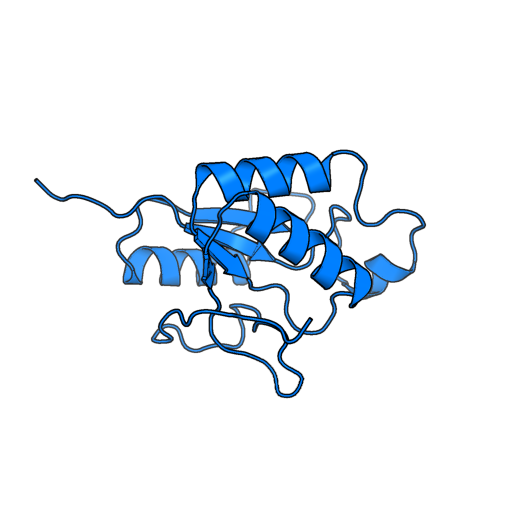82 ? -12.927 1.068 3.698 1.00 97.56 82 GLU A N 1
ATOM 650 C CA . GLU A 1 82 ? -11.792 1.854 4.183 1.00 97.56 82 GLU A CA 1
ATOM 651 C C . GLU A 1 82 ? -10.487 1.271 3.622 1.00 97.56 82 GLU A C 1
ATOM 653 O O . GLU A 1 82 ? -10.238 0.067 3.713 1.00 97.56 82 GLU A O 1
ATOM 658 N N . VAL A 1 83 ? -9.635 2.132 3.061 1.00 98.50 83 VAL A N 1
ATOM 659 C CA . VAL A 1 83 ? -8.320 1.759 2.523 1.00 98.50 83 VAL A CA 1
ATOM 660 C C . VAL A 1 83 ? -7.233 2.536 3.248 1.00 98.50 83 VAL A C 1
ATOM 662 O O . VAL A 1 83 ? -7.175 3.764 3.180 1.00 98.50 83 VAL A O 1
ATOM 665 N N . ILE A 1 84 ? -6.321 1.820 3.900 1.00 98.50 84 ILE A N 1
ATOM 666 C CA . ILE A 1 84 ? -5.149 2.409 4.544 1.00 98.50 84 ILE A CA 1
ATOM 667 C C . ILE A 1 84 ? -4.016 2.470 3.522 1.00 98.50 84 ILE A C 1
ATOM 669 O O . ILE A 1 84 ? -3.335 1.485 3.235 1.00 98.50 84 ILE A O 1
ATOM 673 N N . CYS A 1 85 ? -3.821 3.657 2.967 1.00 98.56 85 CYS A N 1
ATOM 674 C CA . CYS A 1 85 ? -2.775 3.971 2.011 1.00 98.56 85 CYS A CA 1
ATOM 675 C C . CYS A 1 85 ? -1.424 4.037 2.737 1.00 98.56 85 CYS A C 1
ATOM 677 O O . CYS A 1 85 ? -1.284 4.739 3.744 1.00 98.56 85 CYS A O 1
ATOM 679 N N . ALA A 1 86 ? -0.435 3.281 2.250 1.00 97.88 86 ALA A N 1
ATOM 680 C CA . ALA A 1 86 ? 0.813 3.02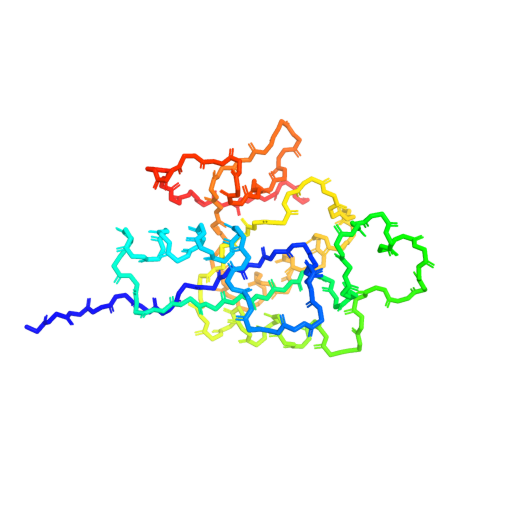9 2.975 1.00 97.88 86 ALA A CA 1
ATOM 681 C C . ALA A 1 86 ? 2.029 2.748 2.059 1.00 97.88 86 ALA A C 1
ATOM 683 O O . ALA A 1 86 ? 2.995 2.102 2.472 1.00 97.88 86 ALA A O 1
ATOM 684 N N . TRP A 1 87 ? 2.003 3.211 0.805 1.00 97.19 87 TRP A N 1
ATOM 685 C CA . TRP A 1 87 ? 3.017 2.895 -0.216 1.00 97.19 87 TRP A CA 1
ATOM 686 C C . TRP A 1 87 ? 4.291 3.756 -0.189 1.00 97.19 87 TRP A C 1
ATOM 688 O O . TRP A 1 87 ? 5.238 3.479 -0.923 1.00 97.19 87 TRP A O 1
ATOM 698 N N . GLY A 1 88 ? 4.378 4.777 0.663 1.00 95.69 88 GLY A N 1
ATOM 699 C CA . GLY A 1 88 ? 5.567 5.627 0.730 1.00 95.69 88 GLY A CA 1
ATOM 700 C C . GLY A 1 88 ? 5.741 6.523 -0.501 1.00 95.69 88 GLY A C 1
ATOM 701 O O . GLY A 1 88 ? 4.806 6.776 -1.252 1.00 95.69 88 GLY A O 1
ATOM 702 N N . ALA A 1 89 ? 6.954 7.045 -0.690 1.00 94.25 89 ALA A N 1
ATOM 703 C CA . ALA A 1 89 ? 7.240 8.098 -1.673 1.00 94.25 89 ALA A CA 1
ATOM 704 C C . ALA A 1 89 ? 7.711 7.595 -3.049 1.00 94.25 89 ALA A C 1
ATOM 706 O O . ALA A 1 89 ? 8.057 8.413 -3.894 1.00 94.25 89 ALA A O 1
ATOM 707 N N . ASN A 1 90 ? 7.773 6.279 -3.259 1.00 94.75 90 ASN A N 1
ATOM 708 C CA . ASN A 1 90 ? 8.350 5.703 -4.476 1.00 94.75 90 ASN A CA 1
ATOM 709 C C . ASN A 1 90 ? 7.313 5.426 -5.572 1.00 94.75 90 ASN A C 1
ATOM 711 O O . ASN A 1 90 ? 7.707 5.079 -6.672 1.00 94.75 90 ASN A O 1
ATOM 715 N N . ALA A 1 91 ? 6.012 5.541 -5.305 1.00 96.12 91 ALA A N 1
ATOM 716 C CA . ALA A 1 91 ? 5.002 5.329 -6.340 1.00 96.12 91 ALA A CA 1
ATOM 717 C C . ALA A 1 91 ? 5.043 6.448 -7.398 1.00 96.12 91 ALA A C 1
ATOM 719 O O . ALA A 1 91 ? 5.228 7.615 -7.052 1.00 96.12 91 ALA A O 1
ATOM 720 N N . GLN A 1 92 ? 4.834 6.094 -8.668 1.00 95.94 92 GLN A N 1
ATOM 721 C CA . GLN A 1 92 ? 4.647 7.073 -9.745 1.00 95.94 92 GLN A CA 1
ATOM 722 C C . GLN A 1 92 ? 3.320 7.821 -9.567 1.00 95.94 92 GLN A C 1
ATOM 724 O O . GLN A 1 92 ? 2.327 7.216 -9.153 1.00 95.94 92 GLN A O 1
ATOM 729 N N . SER A 1 93 ? 3.293 9.114 -9.902 1.00 94.94 93 SER A N 1
ATOM 730 C CA . SER A 1 93 ? 2.102 9.972 -9.805 1.00 94.94 93 SER A CA 1
ATOM 731 C C . SER A 1 93 ? 0.919 9.383 -10.562 1.00 94.94 93 SER A C 1
ATOM 733 O O . SER A 1 93 ? -0.144 9.192 -9.987 1.00 94.94 93 SER A O 1
ATOM 735 N N . GLU A 1 94 ? 1.137 8.945 -11.799 1.00 95.94 94 GLU A N 1
ATOM 736 C CA . GLU A 1 94 ? 0.096 8.404 -12.675 1.00 95.94 94 GLU A CA 1
ATOM 737 C C . GLU A 1 94 ? -0.517 7.127 -12.085 1.00 95.94 94 GLU A C 1
ATOM 739 O O . GLU A 1 94 ? -1.717 6.867 -12.219 1.00 95.94 94 GLU A O 1
ATOM 744 N N . ARG A 1 95 ? 0.302 6.322 -11.389 1.00 97.44 95 ARG A N 1
ATOM 745 C CA . ARG A 1 95 ? -0.186 5.138 -10.680 1.00 97.44 95 ARG A CA 1
ATOM 746 C C . ARG A 1 95 ? -1.045 5.530 -9.485 1.00 97.44 95 ARG A C 1
ATOM 748 O O . ARG A 1 95 ? -2.089 4.913 -9.274 1.00 97.44 95 ARG A O 1
ATOM 755 N N . VAL A 1 96 ? -0.597 6.513 -8.705 1.00 97.75 96 VAL A N 1
ATOM 756 C CA . VAL A 1 96 ? -1.339 7.024 -7.548 1.00 97.75 96 VAL A CA 1
ATOM 757 C C . VAL A 1 96 ? -2.688 7.578 -7.995 1.00 97.75 96 VAL A C 1
ATOM 759 O O . VAL A 1 96 ? -3.704 7.154 -7.451 1.00 97.75 96 VAL A O 1
ATOM 762 N N . ASP A 1 97 ? -2.717 8.425 -9.021 1.00 97.06 97 ASP A N 1
ATOM 763 C CA . ASP A 1 97 ? -3.935 9.064 -9.525 1.00 97.06 97 ASP A CA 1
ATOM 764 C C . ASP A 1 97 ? -4.958 8.024 -9.983 1.00 97.06 97 ASP A C 1
ATOM 766 O O . ASP A 1 97 ? -6.122 8.053 -9.574 1.00 97.06 97 ASP A O 1
ATOM 770 N N . ARG A 1 98 ? -4.503 7.036 -10.764 1.00 97.75 98 ARG A N 1
ATOM 771 C CA . ARG A 1 98 ? -5.342 5.931 -11.240 1.00 97.75 98 ARG A CA 1
ATOM 772 C C . ARG A 1 98 ? -5.940 5.130 -10.085 1.00 97.75 98 ARG A C 1
ATOM 774 O O . ARG A 1 98 ? -7.143 4.884 -10.068 1.00 97.75 98 ARG A O 1
ATOM 781 N N . VAL A 1 99 ? -5.119 4.720 -9.118 1.00 98.38 99 VAL A N 1
ATOM 782 C CA . VAL A 1 99 ? -5.574 3.900 -7.984 1.00 98.38 99 VAL A CA 1
ATOM 783 C C . VAL A 1 99 ? -6.496 4.682 -7.053 1.00 98.38 99 VAL A C 1
ATOM 785 O O . VAL A 1 99 ? -7.520 4.155 -6.625 1.00 98.38 99 VAL A O 1
ATOM 788 N N . VAL A 1 100 ? -6.185 5.947 -6.777 1.00 98.25 100 VAL A N 1
ATOM 789 C CA . VAL A 1 100 ? -7.043 6.820 -5.967 1.00 98.25 100 VAL A CA 1
ATOM 790 C C . VAL A 1 100 ? -8.384 7.052 -6.660 1.00 98.25 100 VAL A C 1
ATOM 792 O O . VAL A 1 100 ? -9.418 6.990 -5.994 1.00 98.25 100 VAL A O 1
ATOM 795 N N . GLY A 1 101 ? -8.388 7.262 -7.980 1.00 98.00 101 GLY A N 1
ATOM 796 C CA . GLY A 1 101 ? -9.607 7.339 -8.785 1.00 98.00 101 GLY A CA 1
ATOM 797 C C . GLY A 1 101 ? -10.472 6.088 -8.632 1.00 98.00 101 GLY A C 1
ATOM 798 O O . GLY A 1 101 ? -11.634 6.200 -8.245 1.00 98.00 101 GLY A O 1
ATOM 799 N N . MET A 1 102 ? -9.882 4.901 -8.817 1.00 98.25 102 MET A N 1
ATOM 800 C CA . MET A 1 102 ? -10.580 3.620 -8.636 1.00 98.25 102 MET A CA 1
ATOM 801 C C . MET A 1 102 ? -11.127 3.438 -7.217 1.00 98.25 102 MET A C 1
ATOM 803 O O . MET A 1 102 ? -12.244 2.961 -7.042 1.00 98.25 102 MET A O 1
ATOM 807 N N . PHE A 1 103 ? -10.373 3.816 -6.183 1.00 98.44 103 PHE A N 1
ATOM 808 C CA . PHE A 1 103 ? -10.846 3.699 -4.802 1.00 98.44 103 PHE A CA 1
ATOM 809 C C . PHE A 1 103 ? -12.003 4.649 -4.493 1.00 98.44 103 PHE A C 1
ATOM 811 O O . PHE A 1 103 ? -12.947 4.255 -3.808 1.00 98.44 103 PHE A O 1
ATOM 818 N N . ARG A 1 104 ? -11.958 5.879 -5.016 1.00 97.25 104 ARG A N 1
ATOM 819 C CA . ARG A 1 104 ? -13.061 6.842 -4.892 1.00 97.25 104 ARG A CA 1
ATOM 820 C C . ARG A 1 104 ? -14.304 6.354 -5.633 1.00 97.25 104 ARG A C 1
ATOM 822 O O . ARG A 1 104 ? -15.393 6.409 -5.071 1.00 97.25 104 ARG A O 1
ATOM 829 N N . GLU A 1 105 ? -14.143 5.820 -6.843 1.00 98.19 105 GLU A N 1
ATOM 830 C CA . GLU A 1 105 ? -15.230 5.205 -7.616 1.00 98.19 105 GLU A CA 1
ATOM 831 C C . GLU A 1 105 ? -15.840 3.996 -6.888 1.00 98.19 105 GLU A C 1
ATOM 833 O O . GLU A 1 105 ? -17.058 3.835 -6.852 1.00 98.19 105 GLU A O 1
ATOM 838 N N . ALA A 1 106 ? -15.009 3.189 -6.224 1.00 98.38 106 ALA A N 1
ATOM 839 C CA . ALA A 1 106 ? -15.444 2.082 -5.378 1.00 98.38 106 ALA A CA 1
ATOM 840 C C . ALA A 1 106 ? -16.160 2.524 -4.082 1.00 98.38 106 ALA A C 1
ATOM 842 O O . ALA A 1 106 ? -16.657 1.672 -3.343 1.00 98.38 106 ALA A O 1
ATOM 843 N N . GLY A 1 107 ? -16.215 3.830 -3.792 1.00 97.88 107 GLY A N 1
ATOM 844 C CA . GLY A 1 107 ? -16.835 4.394 -2.592 1.00 97.88 107 GLY A CA 1
ATOM 845 C C . GLY A 1 107 ? -15.994 4.251 -1.322 1.00 97.88 107 GLY A C 1
ATOM 846 O O . GLY A 1 107 ? -16.534 4.358 -0.221 1.00 97.88 107 GLY A O 1
ATOM 847 N N . ALA A 1 108 ? -14.690 3.988 -1.447 1.00 98.00 108 ALA A N 1
ATOM 848 C CA . ALA A 1 108 ? -13.821 3.763 -0.301 1.00 98.00 108 ALA A CA 1
ATOM 849 C C . ALA A 1 108 ? -13.312 5.071 0.324 1.00 98.00 108 ALA A C 1
ATOM 851 O O . ALA A 1 108 ? -12.861 5.991 -0.363 1.00 98.00 108 ALA A O 1
ATOM 852 N N . LYS A 1 109 ? -13.295 5.114 1.658 1.00 97.69 109 LYS A N 1
ATOM 853 C CA . LYS A 1 109 ? -12.611 6.147 2.431 1.00 97.69 109 LYS A CA 1
ATOM 854 C C . LYS A 1 109 ? -11.109 5.881 2.442 1.00 97.69 109 LYS A C 1
ATOM 856 O O . LYS A 1 109 ? -10.662 4.807 2.846 1.00 97.69 109 LYS A O 1
ATOM 861 N N . LEU A 1 110 ? -10.322 6.881 2.057 1.00 98.44 110 LEU A N 1
ATOM 862 C CA . LEU A 1 110 ? -8.865 6.791 2.067 1.00 98.44 110 LEU A CA 1
ATOM 863 C C . LEU A 1 110 ? -8.304 7.296 3.394 1.00 98.44 110 LEU A C 1
ATOM 865 O O . LEU A 1 110 ? -8.550 8.427 3.807 1.00 98.44 110 LEU A O 1
ATOM 869 N N . LEU A 1 111 ? -7.539 6.442 4.064 1.00 98.19 111 LEU A N 1
ATOM 870 C CA . LEU A 1 111 ? -6.884 6.714 5.338 1.00 98.19 111 LEU A CA 1
ATOM 871 C C . LEU A 1 111 ? -5.369 6.549 5.178 1.00 98.19 111 LEU A C 1
ATOM 873 O O . LEU A 1 111 ? -4.906 5.824 4.302 1.00 98.19 111 LEU A O 1
ATOM 877 N N . CYS A 1 112 ? -4.569 7.174 6.038 1.00 98.25 112 CYS A N 1
ATOM 878 C CA . CYS A 1 112 ? -3.126 6.937 6.093 1.00 98.25 112 CYS A CA 1
ATOM 879 C C . CYS A 1 112 ? -2.571 7.083 7.517 1.00 98.25 112 CYS A C 1
ATOM 881 O O . CYS A 1 112 ? -3.250 7.557 8.429 1.00 98.25 112 CYS A O 1
ATOM 883 N N . LEU A 1 113 ? -1.304 6.700 7.698 1.00 97.31 113 LEU A N 1
ATOM 884 C CA . LEU A 1 113 ? -0.534 6.866 8.943 1.00 97.31 113 LEU A CA 1
ATOM 885 C C . LEU A 1 113 ? 0.219 8.213 8.982 1.00 97.31 113 LEU A C 1
ATOM 887 O O . LEU A 1 113 ? 1.295 8.332 9.573 1.00 97.31 113 LEU A O 1
ATOM 891 N N . GLY A 1 114 ? -0.321 9.220 8.297 1.00 96.88 114 GLY A N 1
ATOM 892 C CA . GLY A 1 114 ? 0.333 10.491 8.009 1.00 96.88 114 GLY A CA 1
ATOM 893 C C . GLY A 1 114 ? 1.089 10.491 6.679 1.00 96.88 114 GLY A C 1
ATOM 894 O O . GLY A 1 114 ? 1.238 9.470 6.003 1.00 96.88 114 GLY A O 1
ATOM 895 N N . THR A 1 115 ? 1.593 11.665 6.309 1.00 97.06 115 THR A N 1
ATOM 896 C CA . THR A 1 115 ? 2.186 11.920 4.994 1.00 97.06 115 THR A CA 1
ATOM 897 C C . THR A 1 115 ? 3.667 12.287 5.078 1.00 97.06 115 THR A C 1
ATOM 899 O O . THR A 1 115 ? 4.204 12.715 6.109 1.00 97.06 115 THR A O 1
ATOM 902 N N . THR A 1 116 ? 4.381 12.045 3.985 1.00 95.06 116 THR A N 1
ATOM 903 C CA . THR A 1 116 ? 5.727 12.577 3.758 1.00 95.06 116 THR A CA 1
ATOM 904 C C . THR A 1 116 ? 5.660 14.083 3.481 1.00 95.06 116 THR A C 1
ATOM 906 O O . THR A 1 116 ? 4.584 14.639 3.279 1.00 95.06 116 THR A O 1
ATOM 909 N N . ARG A 1 117 ? 6.816 14.759 3.397 1.00 92.06 117 ARG A N 1
ATOM 910 C CA . ARG A 1 117 ? 6.877 16.192 3.044 1.00 92.06 117 ARG A CA 1
ATOM 911 C C . ARG A 1 117 ? 6.214 16.510 1.695 1.00 92.06 117 ARG A C 1
ATOM 913 O O . ARG A 1 117 ? 5.769 17.632 1.503 1.00 92.06 117 ARG A O 1
ATOM 920 N N . ARG A 1 118 ? 6.165 15.541 0.774 1.00 90.25 118 ARG A N 1
ATOM 921 C CA . ARG A 1 118 ? 5.537 15.671 -0.551 1.00 90.25 118 ARG A CA 1
ATOM 922 C C . ARG A 1 118 ? 4.115 15.093 -0.599 1.00 90.25 118 ARG A C 1
ATOM 924 O O . ARG A 1 118 ? 3.641 14.752 -1.669 1.00 90.25 118 ARG A O 1
ATOM 931 N N . GLY A 1 119 ? 3.462 14.888 0.545 1.00 93.88 119 GLY A N 1
ATOM 932 C CA . GLY A 1 119 ? 2.062 14.448 0.600 1.00 93.88 119 GLY A CA 1
ATOM 933 C C . GLY A 1 119 ? 1.819 12.942 0.428 1.00 93.88 119 GLY A C 1
ATOM 934 O O . GLY A 1 119 ? 0.739 12.470 0.774 1.00 93.88 119 GLY A O 1
ATOM 935 N N . ALA A 1 120 ? 2.811 12.157 -0.010 1.00 96.19 120 ALA A N 1
ATOM 936 C CA . ALA A 1 120 ? 2.655 10.704 -0.152 1.00 96.19 120 ALA A CA 1
ATOM 937 C C . ALA A 1 120 ? 2.397 10.009 1.205 1.00 96.19 120 ALA A C 1
ATOM 939 O O . ALA A 1 120 ? 3.011 10.411 2.202 1.00 96.19 120 ALA A O 1
ATOM 940 N N . PRO A 1 121 ? 1.555 8.962 1.271 1.00 97.75 121 PRO A N 1
ATOM 941 C CA . PRO A 1 121 ? 1.227 8.280 2.518 1.00 97.75 121 PRO A CA 1
ATOM 942 C C . PRO A 1 121 ? 2.442 7.518 3.056 1.00 97.75 121 PRO A C 1
ATOM 944 O O . PRO A 1 121 ? 3.155 6.841 2.314 1.00 97.75 121 PRO A O 1
ATOM 947 N N . ARG A 1 122 ? 2.717 7.627 4.358 1.00 97.56 122 ARG A N 1
ATOM 948 C CA . ARG A 1 122 ? 3.910 7.014 4.957 1.00 97.56 122 ARG A CA 1
ATOM 949 C C . ARG A 1 122 ? 3.826 5.493 4.989 1.00 97.56 122 ARG A C 1
ATOM 951 O O . ARG A 1 122 ? 2.803 4.911 5.334 1.00 97.56 122 ARG A O 1
ATOM 958 N N . HIS A 1 123 ? 4.967 4.863 4.726 1.00 95.56 123 HIS A N 1
ATOM 959 C CA . HIS A 1 123 ? 5.132 3.429 4.911 1.00 95.56 123 HIS A CA 1
ATOM 960 C C . HIS A 1 123 ? 5.086 3.058 6.412 1.00 95.56 123 HIS A C 1
ATOM 962 O O . HIS A 1 123 ? 5.686 3.780 7.222 1.00 95.56 123 HIS A O 1
ATOM 968 N N . PRO A 1 124 ? 4.462 1.931 6.818 1.00 94.75 124 PRO A N 1
ATOM 969 C CA . PRO A 1 124 ? 4.215 1.616 8.229 1.00 94.75 124 PRO A CA 1
ATOM 970 C C . PRO A 1 124 ? 5.486 1.472 9.076 1.00 94.75 124 PRO A C 1
ATOM 972 O O . PRO A 1 124 ? 5.466 1.735 10.280 1.00 94.75 124 PRO A O 1
ATOM 975 N N . LEU A 1 125 ? 6.607 1.070 8.461 1.00 92.12 125 LEU A N 1
ATOM 976 C CA . LEU A 1 125 ? 7.895 0.917 9.152 1.00 92.12 125 LEU A CA 1
ATOM 977 C C . LEU A 1 125 ? 8.414 2.216 9.781 1.00 92.12 125 LEU A C 1
ATOM 979 O O . LEU A 1 125 ? 9.123 2.157 10.782 1.00 92.12 125 LEU A O 1
ATOM 983 N N . TYR A 1 126 ? 8.061 3.374 9.222 1.00 90.50 126 TYR A N 1
ATOM 984 C CA . TYR A 1 126 ? 8.666 4.658 9.589 1.00 90.50 126 TYR A CA 1
ATOM 985 C C . TYR A 1 126 ? 7.739 5.564 10.405 1.00 90.50 126 TYR A C 1
ATOM 987 O O . TYR A 1 126 ? 7.972 6.769 10.493 1.00 90.50 126 TYR A O 1
ATOM 995 N N . VAL A 1 127 ? 6.674 5.009 10.987 1.00 93.06 127 VAL A N 1
ATOM 996 C CA . VAL A 1 127 ? 5.718 5.749 11.828 1.00 93.06 127 VAL A CA 1
ATOM 997 C C . VAL A 1 127 ? 5.575 5.089 13.190 1.00 93.06 127 VAL A C 1
ATOM 999 O O . VAL A 1 127 ? 5.783 3.883 13.308 1.00 93.06 127 VAL A O 1
ATOM 1002 N N . SER A 1 128 ? 5.253 5.861 14.232 1.00 91.19 128 SER A N 1
ATOM 1003 C CA . SER A 1 128 ? 5.061 5.334 15.591 1.00 91.19 128 SER A CA 1
ATOM 1004 C C . SER A 1 128 ? 3.904 4.335 15.635 1.00 91.19 128 SER A C 1
ATOM 1006 O O . SER A 1 128 ? 2.914 4.484 14.931 1.00 91.19 128 SER A O 1
ATOM 1008 N N . SER A 1 129 ? 3.974 3.334 16.517 1.00 83.44 129 SER A N 1
ATOM 1009 C CA . SER A 1 129 ? 2.849 2.409 16.703 1.00 83.44 129 SER A CA 1
ATOM 1010 C C . SER A 1 129 ? 1.623 3.076 17.326 1.00 83.44 129 SER A C 1
ATOM 1012 O O . SER A 1 129 ? 0.537 2.528 17.232 1.00 83.44 129 SER A O 1
ATOM 1014 N N . SER A 1 130 ? 1.794 4.221 17.992 1.00 86.75 130 SER A N 1
ATOM 1015 C CA . SER A 1 130 ? 0.688 5.012 18.545 1.00 86.75 130 SER A CA 1
ATOM 1016 C C . SER A 1 130 ? 0.024 5.932 17.516 1.00 86.75 130 SER A C 1
ATOM 1018 O O . SER A 1 130 ? -0.915 6.643 17.865 1.00 86.75 130 SER A O 1
ATOM 1020 N N . THR A 1 131 ? 0.509 5.955 16.270 1.00 92.00 131 THR A N 1
ATOM 1021 C CA . THR A 1 131 ? -0.064 6.783 15.208 1.00 92.00 131 THR A CA 1
ATOM 1022 C C . THR A 1 131 ? -1.515 6.383 14.946 1.00 92.00 131 THR A C 1
ATOM 1024 O O . THR A 1 131 ? -1.823 5.212 14.714 1.00 92.00 131 THR A O 1
ATOM 1027 N N . GLN A 1 132 ? -2.402 7.374 14.988 1.00 90.75 132 GLN A N 1
ATOM 1028 C CA . GLN A 1 132 ? -3.802 7.222 14.608 1.00 90.75 132 GLN A CA 1
ATOM 1029 C C . GLN A 1 132 ? -3.965 7.399 13.097 1.00 90.75 132 GLN A C 1
ATOM 1031 O O . GLN A 1 132 ? -3.166 8.083 12.456 1.00 90.75 132 GLN A O 1
ATOM 1036 N N . LEU A 1 133 ? -5.002 6.774 12.540 1.00 95.12 133 LEU A N 1
ATOM 1037 C CA . LEU A 1 133 ? -5.374 6.972 11.145 1.00 95.12 133 LEU A CA 1
ATOM 1038 C C . LEU A 1 133 ? -5.927 8.380 10.949 1.00 95.12 133 LEU A C 1
ATOM 1040 O O . LEU A 1 133 ? -6.763 8.842 11.725 1.00 95.12 133 LEU A O 1
ATOM 1044 N N . THR A 1 134 ? -5.494 9.027 9.876 1.00 95.94 134 THR A N 1
ATOM 1045 C CA . THR A 1 134 ? -6.072 10.282 9.399 1.00 95.94 134 THR A CA 1
ATOM 1046 C C . THR A 1 134 ? -6.631 10.075 8.008 1.00 95.94 134 THR A C 1
ATOM 1048 O O . THR A 1 134 ? -6.079 9.302 7.223 1.00 95.94 134 THR A O 1
ATOM 1051 N N . GLU A 1 135 ? -7.709 10.781 7.690 1.00 97.00 135 GLU A N 1
ATOM 1052 C CA . GLU A 1 135 ? -8.208 10.834 6.322 1.00 97.00 135 GLU A CA 1
ATOM 1053 C C . GLU A 1 135 ? -7.127 11.392 5.396 1.00 97.00 135 GLU A C 1
ATOM 1055 O O . GLU A 1 135 ? -6.408 12.330 5.748 1.00 97.00 135 GLU A O 1
ATOM 1060 N N . TRP A 1 136 ? -6.962 10.749 4.246 1.00 96.62 136 TRP A N 1
ATOM 1061 C CA . TRP A 1 136 ? -5.957 11.104 3.264 1.00 96.62 136 TRP A CA 1
ATOM 1062 C C . TRP A 1 136 ? -6.646 11.517 1.975 1.00 96.62 136 TRP A C 1
ATOM 1064 O O . TRP A 1 136 ? -7.272 10.703 1.301 1.00 96.62 136 TRP A O 1
ATOM 1074 N N . SER A 1 137 ? -6.506 12.790 1.626 1.00 90.44 137 SER A N 1
ATOM 1075 C CA . SER A 1 137 ? -6.895 13.300 0.322 1.00 90.44 137 SER A CA 1
ATOM 1076 C C . SER A 1 137 ? -5.633 13.806 -0.361 1.00 90.44 137 SER A C 1
ATOM 1078 O O . SER A 1 137 ? -5.120 14.843 0.059 1.00 90.44 137 SER A O 1
ATOM 1080 N N . PRO A 1 138 ? -5.081 13.086 -1.351 1.00 83.00 138 PRO A N 1
ATOM 1081 C CA . PRO A 1 138 ? -4.080 13.687 -2.214 1.00 83.00 138 PRO A CA 1
ATOM 1082 C C . PRO A 1 138 ? -4.726 14.845 -2.977 1.00 83.00 138 PRO A C 1
ATOM 1084 O O . PRO A 1 138 ? -5.878 14.731 -3.416 1.00 83.00 138 PRO A O 1
ATOM 1087 N N . ASP A 1 139 ? -3.977 15.936 -3.109 1.00 71.12 139 ASP A N 1
ATOM 1088 C CA . ASP A 1 139 ? -4.274 16.990 -4.071 1.00 71.12 139 ASP A CA 1
ATOM 1089 C C . ASP A 1 139 ? -4.084 16.359 -5.459 1.00 71.12 139 ASP A C 1
ATOM 1091 O O . ASP A 1 139 ? -2.949 16.122 -5.873 1.00 71.12 139 ASP A O 1
ATOM 1095 N N . LEU A 1 140 ? -5.193 15.965 -6.093 1.00 58.03 140 LEU A N 1
ATOM 1096 C CA . LEU A 1 140 ? -5.223 15.478 -7.476 1.00 58.03 140 LEU A CA 1
ATOM 1097 C C . LEU A 1 140 ? -5.554 16.636 -8.413 1.00 58.03 140 LEU A C 1
ATOM 1099 O O . LEU A 1 140 ? -6.491 17.393 -8.063 1.00 58.03 140 LEU A O 1
#

Solvent-accessible surface area (backbone atoms only — not comparable to full-atom values): 7992 Å² total; per-residue (Å²): 132,89,81,63,41,68,56,45,38,36,37,28,44,47,43,52,65,96,62,90,84,62,80,43,78,52,55,54,43,51,51,52,44,30,57,75,70,45,28,73,37,80,42,80,50,48,74,25,60,49,70,38,76,52,72,73,54,52,79,75,47,96,68,29,41,56,93,59,46,63,62,51,53,32,51,49,24,45,72,60,38,45,36,34,39,27,39,31,82,79,66,54,69,71,58,51,53,53,52,52,48,41,28,52,75,38,63,24,46,44,27,16,64,47,59,45,101,84,61,34,28,31,34,67,80,82,48,66,85,84,61,63,80,38,82,51,78,77,94,124

Organism: NCBI:txid1515439

Radius of gyration: 14.45 Å; Cα contacts (8 Å, |Δi|>4): 246; chains: 1; bounding box: 35×34×41 Å

InterPro domains:
  IPR012441 Protein of unknown function DUF1643 [PF07799] (6-125)

Secondary structure (DSSP, 8-state):
---PBPPEEEEES----S-TTS--HHHHHHHHHHHHTTBS-EEEEES-----SSGGGGGGSS-SS-TTHHHHHHHHHHHHSEEEE--TT-S-HHHHHHHHHHHHHTTPEEEES-B-TTSPBPPGGGS-TTPPPEE-----

pLDDT: mean 91.25, std 11.95, range [46.28, 98.75]

Foldseek 3Di:
DPPAAEAAEEEAAEAADPDPPDCPPQNVLQVLLCVVRRYPYYHYAYLFHDYHNDLVVCVVDPGRRDDCRLVVLLVVLLVNLEYEYAHADSDDPVSVVSSVVSSVVSNHFYKALDADPQLHGHHSNPHDSPRDIDGGDPPD

Sequence (140 aa):
MLCWRPDALFVMLNPSTADADLDDPTIRRCRRFVRLWGCRGLVVANLYALRSTDPAMLWKVDDPVGPDNDSILFNLARQYGEVICAWGANAQSERVDRVVGMFREAGAKLLCLGTTRRGAPRHPLYVSSSTQLTEWSPDL